Protein AF-A0A968F4J3-F1 (afdb_monomer)

Radius of gyration: 18.91 Å; Cα contacts (8 Å, |Δi|>4): 134; chains: 1; bounding box: 43×36×49 Å

Secondary structure (DSSP, 8-state):
-HHHHHTT-SS--------TTPPPS------GGG---EEEPTT-TT-EEEHHHHTT---SEEEE-STTS-SHHHHHHHHHHHTT--PPTT-EEEE--SSHHHHHHHHHTTHHHHHHHTTEEE---

Nearest PDB structures (foldseek):
  4kp2-assembly1_B-2  TM=9.405E-01  e=2.036E-09  Methanocaldococcus jannaschii DSM 2661
  4nqy-assembly1_A  TM=9.217E-01  e=8.373E-09  Methanocaldococcus jannaschii DSM 2661
  4kp1-assembly1_A  TM=9.136E-01  e=3.940E-08  Methanocaldococcus jannaschii DSM 2661
  1l5j-assembly2_B  TM=8.327E-01  e=3.269E-04  Escherichia coli
  2z86-assembly1_A  TM=3.105E-01  e=5.387E-01  Escherichia coli

Foldseek 3Di:
DVVVCVVPPPDDDDDDDDDPPDDDPDDDDDDPVPDADWDQDPDDNPNIDHCVVVPPDDDQEDEADDCVGQALVRLQVVLVVLAPAADDPNYAYEYEHNAPVRVVVCVVVCSQVSCVVNVYDYDYD

Sequence (125 aa):
MLDFVSSRARQKFEPVYPDDDAKYEQELEFNLDKLSPQVACPHTVDNVHPIEEIKGEKINMAFLGTCCNARLEDLKIAADIVRGKKVAPGVRFQITPASQLVYLQAVKEGIVETLIDAGGYVTNS

pLDDT: mean 94.99, std 4.2, range [67.56, 98.5]

Mean predicted aligned error: 4.27 Å

Solvent-accessible surface area (backbone atoms only — not comparable to full-atom values): 7829 Å² total; per-residue (Å²): 108,66,69,65,45,70,77,66,54,94,60,92,80,80,92,84,75,83,61,97,79,66,82,71,99,73,87,85,89,80,69,68,93,76,59,69,64,72,41,65,38,91,95,44,81,82,47,63,42,51,45,83,83,56,68,80,70,85,68,60,60,49,79,48,48,49,99,90,42,24,45,57,67,50,46,44,54,53,21,64,74,36,52,98,42,67,62,57,91,84,42,45,38,42,34,25,36,57,33,68,70,36,41,55,50,30,51,77,70,47,33,49,55,37,35,41,68,16,62,32,48,80,50,87,94

Structure (mmCIF, N/CA/C/O backbone):
data_AF-A0A968F4J3-F1
#
_entry.id   AF-A0A968F4J3-F1
#
loop_
_atom_site.group_PDB
_atom_site.id
_atom_site.type_symbol
_atom_site.label_atom_id
_atom_site.label_alt_id
_atom_site.label_comp_id
_atom_site.label_asym_id
_atom_site.label_entity_id
_atom_site.label_seq_id
_atom_site.pdbx_PDB_ins_code
_atom_site.Cartn_x
_atom_site.Cartn_y
_atom_site.Cartn_z
_atom_site.occupancy
_atom_site.B_iso_or_equiv
_atom_site.auth_seq_id
_atom_site.auth_comp_id
_atom_site.auth_asym_id
_atom_site.auth_atom_id
_atom_site.pdbx_PDB_model_num
ATOM 1 N N . MET A 1 1 ? 9.997 8.547 -12.503 1.00 76.62 1 MET A N 1
ATOM 2 C CA . MET A 1 1 ? 11.140 7.670 -12.140 1.00 76.62 1 MET A CA 1
ATOM 3 C C . MET A 1 1 ? 12.455 8.438 -12.117 1.00 76.62 1 MET A C 1
ATOM 5 O O . MET A 1 1 ? 13.123 8.411 -11.092 1.00 76.62 1 MET A O 1
ATOM 9 N N . LEU A 1 2 ? 12.802 9.165 -13.187 1.00 90.56 2 LEU A N 1
ATOM 10 C CA . LEU A 1 2 ? 14.023 9.978 -13.220 1.00 90.56 2 LEU A CA 1
ATOM 11 C C . LEU A 1 2 ? 14.067 11.017 -12.092 1.00 90.56 2 LEU A C 1
ATOM 13 O O . LEU A 1 2 ? 15.063 11.067 -11.389 1.00 90.56 2 LEU A O 1
ATOM 17 N N . ASP A 1 3 ? 12.970 11.722 -11.801 1.00 90.69 3 ASP A N 1
ATOM 18 C CA . ASP A 1 3 ? 12.918 12.675 -10.672 1.00 90.69 3 ASP A CA 1
ATOM 19 C C . ASP A 1 3 ? 13.221 12.022 -9.312 1.00 90.69 3 ASP A C 1
ATOM 21 O O . ASP A 1 3 ? 13.887 12.594 -8.442 1.00 90.69 3 ASP A O 1
ATOM 25 N N . PHE A 1 4 ? 12.763 10.779 -9.127 1.00 89.56 4 PHE A N 1
ATOM 26 C CA . PHE A 1 4 ? 13.015 10.016 -7.908 1.00 89.56 4 PHE A CA 1
ATOM 27 C C . PHE A 1 4 ? 14.503 9.685 -7.753 1.00 89.56 4 PHE A C 1
ATOM 29 O O . PHE A 1 4 ? 15.039 9.808 -6.650 1.00 89.56 4 PHE A O 1
ATOM 36 N N . VAL A 1 5 ? 15.158 9.278 -8.846 1.00 92.31 5 VAL A N 1
ATOM 37 C CA . VAL A 1 5 ? 16.591 8.959 -8.866 1.00 92.31 5 VAL A CA 1
ATOM 38 C C . VAL A 1 5 ? 17.416 10.239 -8.745 1.00 92.31 5 VAL A C 1
ATOM 40 O O . VAL A 1 5 ? 18.277 10.314 -7.876 1.00 92.31 5 VAL A O 1
ATOM 43 N N . SER A 1 6 ? 17.110 11.279 -9.521 1.00 90.88 6 SER A N 1
ATOM 44 C CA . SER A 1 6 ? 17.813 12.570 -9.515 1.00 90.88 6 SER A CA 1
ATOM 45 C C . SER A 1 6 ? 17.829 13.246 -8.146 1.00 90.88 6 SER A C 1
ATOM 47 O O . SER A 1 6 ? 18.827 13.857 -7.780 1.00 90.88 6 SER A O 1
ATOM 49 N N . SER A 1 7 ? 16.768 13.097 -7.349 1.00 91.44 7 SER A N 1
ATOM 50 C CA . SER A 1 7 ? 16.713 13.643 -5.983 1.00 91.44 7 SER A CA 1
ATOM 51 C C . SER A 1 7 ? 17.532 12.858 -4.947 1.00 91.44 7 SER A C 1
ATOM 53 O O . SER A 1 7 ? 17.660 13.309 -3.809 1.00 91.44 7 SER A O 1
ATOM 55 N N . ARG A 1 8 ? 18.072 11.682 -5.296 1.00 90.12 8 ARG A N 1
ATOM 56 C CA . ARG A 1 8 ? 18.747 10.761 -4.356 1.00 90.12 8 ARG A CA 1
ATOM 57 C C . ARG A 1 8 ? 20.110 10.261 -4.830 1.00 90.12 8 ARG A C 1
ATOM 59 O O . ARG A 1 8 ? 20.875 9.732 -4.022 1.00 90.12 8 ARG A O 1
ATOM 66 N N . ALA A 1 9 ? 20.407 10.380 -6.120 1.00 92.44 9 ALA A N 1
ATOM 67 C CA . ALA A 1 9 ? 21.641 9.898 -6.709 1.00 92.44 9 ALA A CA 1
ATOM 68 C C . ALA A 1 9 ? 22.841 10.624 -6.093 1.00 92.44 9 ALA A C 1
ATOM 70 O O . ALA A 1 9 ? 22.885 11.848 -6.003 1.00 92.44 9 ALA A O 1
ATOM 71 N N . ARG A 1 10 ? 23.843 9.849 -5.671 1.00 93.00 10 ARG A N 1
ATOM 72 C CA . ARG A 1 10 ? 25.096 10.389 -5.117 1.00 93.00 10 ARG A CA 1
ATOM 73 C C . ARG A 1 10 ? 26.071 10.846 -6.202 1.00 93.00 10 ARG A C 1
ATOM 75 O O . ARG A 1 10 ? 27.079 11.473 -5.895 1.00 93.00 10 ARG A O 1
ATOM 82 N N . GLN A 1 11 ? 25.799 10.482 -7.450 1.00 93.81 11 GLN A N 1
ATOM 83 C CA . GLN A 1 11 ? 26.623 10.758 -8.617 1.00 93.81 11 GLN A CA 1
ATOM 84 C C . GLN A 1 11 ? 25.717 11.100 -9.796 1.00 93.81 11 GLN A C 1
ATOM 86 O O . GLN A 1 11 ? 24.539 10.735 -9.811 1.00 93.81 11 GLN A O 1
ATOM 91 N N . LYS A 1 12 ? 26.278 11.797 -10.786 1.00 92.50 12 LYS A N 1
ATOM 92 C CA . LYS A 1 12 ? 25.599 11.984 -12.067 1.00 92.50 12 LYS A CA 1
ATOM 93 C C . LYS A 1 12 ? 25.400 10.621 -12.722 1.00 92.50 12 LYS A C 1
ATOM 95 O O . LYS A 1 12 ? 26.273 9.762 -12.635 1.00 92.50 12 LYS A O 1
ATOM 100 N N . PHE A 1 13 ? 24.258 10.450 -13.365 1.00 93.94 13 PHE A N 1
ATOM 101 C CA . PHE A 1 13 ? 23.923 9.252 -14.112 1.00 93.94 13 PHE A CA 1
ATOM 102 C C . PHE A 1 13 ? 23.339 9.669 -15.456 1.00 93.94 13 PHE A C 1
ATOM 104 O O . PHE A 1 13 ? 22.742 10.741 -15.574 1.00 93.94 13 PHE A O 1
ATOM 111 N N . GLU A 1 14 ? 23.503 8.807 -16.447 1.00 94.00 14 GLU A N 1
ATOM 112 C CA . GLU A 1 14 ? 22.855 8.936 -17.745 1.00 94.00 14 GLU A CA 1
ATOM 113 C C . GLU A 1 14 ? 21.845 7.790 -17.864 1.00 94.00 14 GLU A C 1
ATOM 115 O O . GLU A 1 14 ? 22.201 6.639 -17.589 1.00 94.00 14 GLU A O 1
ATOM 120 N N . PRO A 1 15 ? 20.565 8.073 -18.163 1.00 93.31 15 PRO A N 1
ATOM 121 C CA . PRO A 1 15 ? 19.574 7.023 -18.333 1.00 93.31 15 PRO A CA 1
ATOM 122 C C . PRO A 1 15 ? 19.894 6.197 -19.581 1.00 93.31 15 PRO A C 1
ATOM 124 O O . PRO A 1 15 ? 20.205 6.746 -20.634 1.00 93.31 15 PRO A O 1
ATOM 127 N N . VAL A 1 16 ? 19.784 4.878 -19.450 1.00 94.00 16 VAL A N 1
ATOM 128 C CA . VAL A 1 16 ? 19.950 3.925 -20.551 1.00 94.00 16 VAL A CA 1
ATOM 129 C C . VAL A 1 16 ? 18.568 3.437 -20.967 1.00 94.00 16 VAL A C 1
ATOM 131 O O . VAL A 1 16 ? 17.761 3.073 -20.109 1.00 94.00 16 VAL A O 1
ATOM 134 N N . TYR A 1 17 ? 18.307 3.438 -22.270 1.00 94.88 17 TYR A N 1
ATOM 135 C CA . TYR A 1 17 ? 17.052 2.991 -22.871 1.00 94.88 17 TYR A CA 1
ATOM 136 C C . TYR A 1 17 ? 17.310 1.784 -23.781 1.00 94.88 17 TYR A C 1
ATOM 138 O O . TYR A 1 17 ? 18.446 1.613 -24.226 1.00 94.88 17 TYR A O 1
ATOM 146 N N . PRO A 1 18 ? 16.295 0.939 -24.040 1.00 95.94 18 PRO A N 1
ATOM 147 C CA . PRO A 1 18 ? 16.376 -0.057 -25.104 1.00 95.94 18 PRO A CA 1
ATOM 148 C C . PRO A 1 18 ? 16.663 0.606 -26.458 1.00 95.94 18 PRO A C 1
ATOM 150 O O . PRO A 1 18 ? 16.227 1.736 -26.683 1.00 95.94 18 PRO A O 1
ATOM 153 N N . ASP A 1 19 ? 17.357 -0.106 -27.345 1.00 97.38 19 ASP A N 1
ATOM 154 C CA . ASP A 1 19 ? 17.532 0.317 -28.736 1.00 97.38 19 ASP A CA 1
ATOM 155 C C . ASP A 1 19 ? 16.179 0.327 -29.472 1.00 97.38 19 ASP A C 1
ATOM 157 O O . ASP A 1 19 ? 15.314 -0.512 -29.201 1.00 97.38 19 ASP A O 1
ATOM 161 N N . ASP A 1 20 ? 16.004 1.239 -30.433 1.00 95.81 20 ASP A N 1
ATOM 162 C CA . ASP A 1 20 ? 14.757 1.372 -31.209 1.00 95.81 20 ASP A CA 1
ATOM 163 C C . ASP A 1 20 ? 14.413 0.102 -32.021 1.00 95.81 20 ASP A C 1
ATOM 165 O O . ASP A 1 20 ? 13.254 -0.112 -32.378 1.00 95.81 20 ASP A O 1
ATOM 169 N N . ASP A 1 21 ? 15.406 -0.745 -32.320 1.00 95.31 21 ASP A N 1
ATOM 170 C CA . ASP A 1 21 ? 15.276 -2.008 -33.058 1.00 95.31 21 ASP A CA 1
ATOM 171 C C . ASP A 1 21 ? 15.493 -3.259 -32.185 1.00 95.31 21 ASP A C 1
ATOM 173 O O . ASP A 1 21 ? 15.715 -4.362 -32.707 1.00 95.31 21 ASP A O 1
ATOM 177 N N . ALA A 1 22 ? 15.408 -3.109 -30.856 1.00 97.06 22 ALA A N 1
ATOM 178 C CA . ALA A 1 22 ? 15.517 -4.215 -29.915 1.00 97.06 22 ALA A CA 1
ATOM 179 C C . ALA A 1 22 ? 14.506 -5.330 -30.239 1.00 97.06 22 ALA A C 1
ATOM 181 O O . ALA A 1 22 ? 13.319 -5.092 -30.456 1.00 97.06 22 ALA A O 1
ATOM 182 N N . LYS A 1 23 ? 14.984 -6.579 -30.249 1.00 97.06 23 LYS A N 1
ATOM 183 C CA . LYS A 1 23 ? 14.158 -7.765 -30.508 1.00 97.06 23 LYS A CA 1
ATOM 184 C C . LYS A 1 23 ? 13.874 -8.502 -29.209 1.00 97.06 23 LYS A C 1
ATOM 186 O O . LYS A 1 23 ? 14.805 -8.927 -28.526 1.00 97.06 23 LYS A O 1
ATOM 191 N N . TYR A 1 24 ? 12.597 -8.696 -28.908 1.00 96.69 24 TYR A N 1
ATOM 192 C CA . TYR A 1 24 ? 12.134 -9.445 -27.744 1.00 96.69 24 TYR A CA 1
ATOM 193 C C . TYR A 1 24 ? 11.805 -10.894 -28.130 1.00 96.69 24 TYR A C 1
ATOM 195 O O . TYR A 1 24 ? 11.333 -11.158 -29.233 1.00 96.69 24 TYR A O 1
ATOM 203 N N . GLU A 1 25 ? 12.045 -11.847 -27.224 1.00 98.00 25 GLU A N 1
ATOM 204 C CA . GLU A 1 25 ? 11.615 -13.246 -27.403 1.00 98.00 25 GLU A CA 1
ATOM 205 C C . GLU A 1 25 ? 10.083 -13.357 -27.444 1.00 98.00 25 GLU A C 1
ATOM 207 O O . GLU A 1 25 ? 9.526 -14.171 -28.179 1.00 98.00 25 GLU A O 1
ATOM 212 N N . GLN A 1 26 ? 9.407 -12.506 -26.671 1.00 97.44 26 GLN A N 1
ATOM 213 C CA . GLN A 1 26 ? 7.960 -12.452 -26.571 1.00 97.44 26 GLN A CA 1
ATOM 214 C C . GLN A 1 26 ? 7.512 -11.033 -26.208 1.00 97.44 26 GLN A C 1
ATOM 216 O O . GLN A 1 26 ? 8.109 -10.388 -25.346 1.00 97.44 26 GLN A O 1
ATOM 221 N N . GLU A 1 27 ? 6.426 -10.581 -26.829 1.00 95.75 27 GLU A N 1
ATOM 222 C CA . GLU A 1 27 ? 5.761 -9.316 -26.518 1.00 95.75 27 GLU A CA 1
ATOM 223 C C . GLU A 1 27 ? 4.377 -9.605 -25.931 1.00 95.75 27 GLU A C 1
ATOM 225 O O . GLU A 1 27 ? 3.622 -10.430 -26.451 1.00 95.75 27 GLU A O 1
ATOM 230 N N . LEU A 1 28 ? 4.061 -8.958 -24.810 1.00 96.50 28 LEU A N 1
ATOM 231 C CA . LEU A 1 28 ? 2.803 -9.117 -24.087 1.00 96.50 28 LEU A CA 1
ATOM 232 C C . LEU A 1 28 ? 2.148 -7.748 -23.914 1.00 96.50 28 LEU A C 1
ATOM 234 O O . LEU A 1 28 ? 2.756 -6.835 -23.356 1.00 96.50 28 LEU A O 1
ATOM 238 N N . GLU A 1 29 ? 0.901 -7.621 -24.360 1.00 96.19 29 GLU A N 1
ATOM 239 C CA . GLU A 1 29 ? 0.120 -6.391 -24.241 1.00 96.19 29 GLU A CA 1
ATOM 240 C C . GLU A 1 29 ? -0.956 -6.539 -23.158 1.00 96.19 29 GLU A C 1
ATOM 242 O O . GLU A 1 29 ? -1.719 -7.507 -23.143 1.00 96.19 29 GLU A O 1
ATOM 247 N N . PHE A 1 30 ? -1.034 -5.559 -22.255 1.00 94.31 30 PHE A N 1
ATOM 248 C CA . PHE A 1 30 ? -1.987 -5.550 -21.146 1.00 94.31 30 PHE A CA 1
ATOM 249 C C . PHE A 1 30 ? -2.823 -4.271 -21.166 1.00 94.31 30 PHE A C 1
ATOM 251 O O . PHE A 1 30 ? -2.290 -3.164 -21.124 1.00 94.31 30 PHE A O 1
ATOM 258 N N . ASN A 1 31 ? -4.149 -4.418 -21.166 1.00 94.62 31 ASN A N 1
ATOM 259 C CA . ASN A 1 31 ? -5.069 -3.293 -21.024 1.00 94.62 31 ASN A CA 1
ATOM 260 C C . ASN A 1 31 ? -5.360 -3.034 -19.537 1.00 94.62 31 ASN A C 1
ATOM 262 O O . ASN A 1 31 ? -6.093 -3.796 -18.903 1.00 94.62 31 ASN A O 1
ATOM 266 N N . LEU A 1 32 ? -4.809 -1.942 -19.001 1.00 94.56 32 LEU A N 1
ATOM 267 C CA . LEU A 1 32 ? -4.948 -1.579 -17.588 1.00 94.56 32 LEU A CA 1
ATOM 268 C C . LEU A 1 32 ? -6.360 -1.102 -17.212 1.00 94.56 32 LEU A C 1
ATOM 270 O O . LEU A 1 32 ? -6.761 -1.288 -16.067 1.00 94.56 32 LEU A O 1
ATOM 274 N N . ASP A 1 33 ? -7.146 -0.577 -18.157 1.00 95.81 33 ASP A N 1
ATOM 275 C CA . ASP A 1 33 ? -8.527 -0.130 -17.897 1.00 95.81 33 ASP A CA 1
ATOM 276 C C . ASP A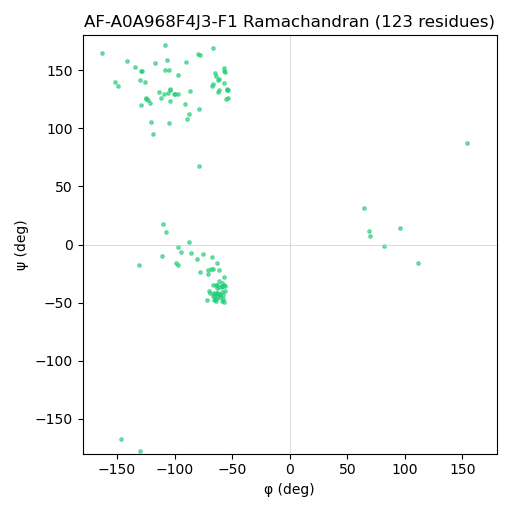 1 33 ? -9.470 -1.300 -17.586 1.00 95.81 33 ASP A C 1
ATOM 278 O O . ASP A 1 33 ? -10.538 -1.121 -17.001 1.00 95.81 33 ASP A O 1
ATOM 282 N N . LYS A 1 34 ? -9.085 -2.513 -17.997 1.00 93.00 34 LYS A N 1
ATOM 283 C CA . LYS A 1 34 ? -9.848 -3.745 -17.766 1.00 93.00 34 LYS A CA 1
ATOM 284 C C . LYS A 1 34 ? -9.367 -4.529 -16.544 1.00 93.00 34 LYS A C 1
ATOM 286 O O . LYS A 1 34 ? -9.943 -5.572 -16.245 1.00 93.00 34 LYS A O 1
ATOM 291 N N . LEU A 1 35 ? -8.318 -4.070 -15.859 1.00 93.69 35 LEU A N 1
ATOM 292 C CA . LEU A 1 35 ? -7.709 -4.796 -14.749 1.00 93.69 35 LEU A CA 1
ATOM 293 C C . LEU A 1 35 ? -8.414 -4.459 -13.426 1.00 93.69 35 LEU A C 1
ATOM 295 O O . LEU A 1 35 ? -8.308 -3.341 -12.923 1.00 93.69 35 LEU A O 1
ATOM 299 N N . SER A 1 36 ? -9.115 -5.433 -12.839 1.00 94.38 36 SER A N 1
ATOM 300 C CA . SER A 1 36 ? -9.634 -5.317 -11.468 1.00 94.38 36 SER A CA 1
ATOM 301 C C . SER A 1 36 ? -8.532 -5.607 -10.435 1.00 94.38 36 SER A C 1
ATOM 303 O O . SER A 1 36 ? -7.493 -6.175 -10.791 1.00 94.38 36 SER A O 1
ATOM 305 N N . PRO A 1 37 ? -8.709 -5.238 -9.150 1.00 95.00 37 PRO A N 1
ATOM 306 C CA . PRO A 1 37 ? -7.776 -5.629 -8.098 1.00 95.00 37 PRO A CA 1
ATOM 307 C C . PRO A 1 37 ? -7.573 -7.147 -8.065 1.00 95.00 37 PRO A C 1
ATOM 309 O O . PRO A 1 37 ? -8.536 -7.910 -8.100 1.00 95.00 37 PRO A O 1
ATOM 312 N N . GLN A 1 38 ? -6.316 -7.571 -7.978 1.00 96.12 38 GLN A N 1
ATOM 313 C CA . GLN A 1 38 ? -5.918 -8.977 -8.045 1.00 96.12 38 GLN A CA 1
ATOM 314 C C . GLN A 1 38 ? -5.452 -9.495 -6.679 1.00 96.12 38 GLN A C 1
ATOM 316 O O . GLN A 1 38 ? -4.885 -8.744 -5.881 1.00 96.12 38 GLN A O 1
ATOM 321 N N . VAL A 1 39 ? -5.647 -10.790 -6.430 1.00 95.94 39 VAL A N 1
ATOM 322 C CA . VAL A 1 39 ? -5.179 -11.501 -5.234 1.00 95.94 39 VAL A CA 1
ATOM 323 C C . VAL A 1 39 ? -4.423 -12.760 -5.654 1.00 95.94 39 VAL A C 1
ATOM 325 O O . VAL A 1 39 ? -4.991 -13.649 -6.284 1.00 95.94 39 VAL A O 1
ATOM 328 N N . ALA A 1 40 ? -3.146 -12.854 -5.275 1.00 96.19 40 ALA A N 1
ATOM 329 C CA . ALA A 1 40 ? -2.376 -14.090 -5.386 1.00 96.19 40 ALA A CA 1
ATOM 330 C C . ALA A 1 40 ? -2.745 -15.030 -4.229 1.00 96.19 40 ALA A C 1
ATOM 332 O O . ALA A 1 40 ? -2.549 -14.703 -3.054 1.00 96.19 40 ALA A O 1
ATOM 333 N N . CYS A 1 41 ? -3.313 -16.180 -4.565 1.00 95.62 41 CYS A N 1
ATOM 334 C CA . CYS A 1 41 ? -3.836 -17.154 -3.623 1.00 95.62 41 CYS A CA 1
ATOM 335 C C . CYS A 1 41 ? -2.790 -18.182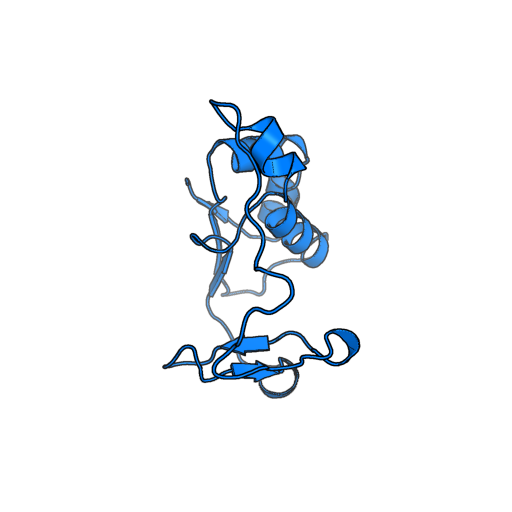 -3.209 1.00 95.62 41 CYS A C 1
ATOM 337 O O . CYS A 1 41 ? -1.853 -18.466 -3.953 1.00 95.62 41 CYS A O 1
ATOM 339 N N . PRO A 1 42 ? -2.959 -18.820 -2.041 1.00 94.69 42 PRO A N 1
ATOM 340 C CA . PRO A 1 42 ? -2.126 -19.952 -1.680 1.00 94.69 42 PRO A CA 1
ATOM 341 C C . PRO A 1 42 ? -2.184 -21.074 -2.739 1.00 94.69 42 PRO A C 1
ATOM 343 O O . PRO A 1 42 ? -3.204 -21.275 -3.391 1.00 94.69 42 PRO A O 1
ATOM 346 N N . HIS A 1 43 ? -1.126 -21.853 -2.948 1.00 94.06 43 HIS A N 1
ATOM 347 C CA . HIS A 1 43 ? 0.193 -21.781 -2.302 1.00 94.06 43 HIS A CA 1
ATOM 348 C C . HIS A 1 43 ? 1.296 -21.245 -3.231 1.00 94.06 43 HIS A C 1
ATOM 350 O O . HIS A 1 43 ? 2.470 -21.329 -2.875 1.00 94.06 43 HIS A O 1
ATOM 356 N N . THR A 1 44 ? 0.948 -20.701 -4.400 1.00 94.94 44 THR A N 1
ATOM 357 C CA . THR A 1 44 ? 1.910 -20.220 -5.402 1.00 94.94 44 THR A CA 1
ATOM 358 C C . THR A 1 44 ? 1.587 -18.798 -5.855 1.00 94.94 44 THR A C 1
ATOM 360 O O . THR A 1 44 ? 0.439 -18.370 -5.855 1.00 94.94 44 THR A O 1
ATOM 363 N N . VAL A 1 45 ? 2.616 -18.032 -6.221 1.00 93.06 45 VAL A N 1
ATOM 364 C CA . VAL A 1 45 ? 2.471 -16.600 -6.551 1.00 93.06 45 VAL A CA 1
ATOM 365 C C . VAL A 1 45 ? 1.750 -16.345 -7.877 1.00 93.06 45 VAL A C 1
ATOM 367 O O . VAL A 1 45 ? 1.222 -15.258 -8.080 1.00 93.06 45 VAL A O 1
ATOM 370 N N . ASP A 1 46 ? 1.735 -17.336 -8.765 1.00 95.50 46 ASP A N 1
ATOM 371 C CA . ASP A 1 46 ? 1.076 -17.320 -10.071 1.00 95.50 46 ASP A CA 1
ATOM 372 C C . ASP A 1 46 ? -0.408 -17.721 -10.008 1.00 95.50 46 ASP A C 1
ATOM 374 O O . ASP A 1 46 ? -1.124 -17.561 -10.995 1.00 95.50 46 ASP A O 1
ATOM 378 N N . ASN A 1 47 ? -0.897 -18.171 -8.846 1.00 96.19 47 ASN A N 1
ATOM 379 C CA . ASN A 1 47 ? -2.308 -18.469 -8.612 1.00 96.19 47 ASN A CA 1
ATOM 380 C C . ASN A 1 47 ? -3.110 -17.176 -8.363 1.00 96.19 47 ASN A C 1
ATOM 382 O O . ASN A 1 47 ? -3.528 -16.891 -7.240 1.00 96.19 47 ASN A O 1
ATOM 386 N N . VAL A 1 48 ? -3.240 -16.336 -9.391 1.00 96.25 48 VAL A N 1
ATOM 387 C CA . VAL A 1 48 ? -3.804 -14.982 -9.288 1.00 96.25 48 VAL A CA 1
ATOM 388 C C . VAL A 1 48 ? -5.258 -14.957 -9.744 1.00 96.25 48 VAL A C 1
ATOM 390 O O . VAL A 1 48 ? -5.575 -15.397 -10.846 1.00 96.25 48 VAL A O 1
ATOM 393 N N . HIS A 1 49 ? -6.123 -14.381 -8.911 1.00 95.69 49 HIS A N 1
ATOM 394 C CA . HIS A 1 49 ? -7.549 -14.234 -9.186 1.00 95.69 49 HIS A CA 1
ATOM 395 C C . HIS A 1 49 ? -8.013 -12.785 -9.004 1.00 95.69 49 HIS A C 1
ATOM 397 O O . HIS A 1 49 ? -7.503 -12.079 -8.123 1.00 95.69 49 HIS A O 1
ATOM 403 N N . PRO A 1 50 ? -9.027 -12.342 -9.765 1.00 95.69 50 PRO A N 1
ATOM 404 C CA . PRO A 1 50 ? -9.696 -11.076 -9.507 1.00 95.69 50 PRO A CA 1
ATOM 405 C C . PRO A 1 50 ? -10.407 -11.107 -8.145 1.00 95.69 50 PRO A C 1
ATOM 407 O O . PRO A 1 50 ? -10.943 -12.134 -7.718 1.00 95.69 50 PRO A O 1
ATOM 410 N N . ILE A 1 51 ? -10.438 -9.967 -7.449 1.00 94.75 51 ILE A N 1
ATOM 411 C CA . ILE A 1 51 ? -11.024 -9.863 -6.103 1.00 94.75 51 ILE A CA 1
ATOM 412 C C . ILE A 1 51 ? -12.495 -10.299 -6.062 1.00 94.75 51 ILE A C 1
ATOM 414 O O . ILE A 1 51 ? -12.972 -10.777 -5.032 1.00 94.75 51 ILE A O 1
ATOM 418 N N . GLU A 1 52 ? -13.216 -10.161 -7.175 1.00 95.50 52 GLU A N 1
ATOM 419 C CA . GLU A 1 52 ? -14.613 -10.560 -7.321 1.00 95.50 52 GLU A CA 1
ATOM 420 C C . GLU A 1 52 ? -14.844 -12.057 -7.055 1.00 95.50 52 GLU A C 1
ATOM 422 O O . GLU A 1 52 ? -15.885 -12.409 -6.502 1.00 95.50 52 GLU A O 1
ATOM 427 N N . GLU A 1 53 ? -13.879 -12.921 -7.385 1.00 95.38 53 GLU A N 1
ATOM 428 C CA . GLU A 1 53 ? -13.974 -14.378 -7.195 1.00 95.38 53 GLU A CA 1
ATOM 429 C C . GLU A 1 53 ? -13.741 -14.811 -5.739 1.00 95.38 53 GLU A C 1
ATOM 431 O O . GLU A 1 53 ? -14.205 -15.869 -5.325 1.00 95.38 53 GLU A O 1
ATOM 436 N N . ILE A 1 54 ? -13.041 -13.989 -4.952 1.00 93.94 54 ILE A N 1
ATOM 437 C CA . ILE A 1 54 ? -12.543 -14.338 -3.602 1.00 93.94 54 ILE A CA 1
ATOM 438 C C . ILE A 1 54 ? -13.267 -13.554 -2.506 1.00 93.94 54 ILE A C 1
ATOM 440 O O . ILE A 1 54 ? -13.135 -13.801 -1.304 1.00 93.94 54 ILE A O 1
ATOM 444 N N . LYS A 1 55 ? -14.064 -12.566 -2.906 1.00 92.44 55 LYS A N 1
ATOM 445 C CA . LYS A 1 55 ? -14.790 -11.706 -1.986 1.00 92.44 55 LYS A CA 1
ATOM 446 C C . LYS A 1 55 ? -15.658 -12.529 -1.030 1.00 92.44 55 LYS A C 1
ATOM 448 O O . LYS A 1 55 ? -16.555 -13.255 -1.440 1.00 92.44 55 LYS A O 1
ATOM 453 N N . GLY A 1 56 ? -15.455 -12.307 0.267 1.00 91.31 56 GLY A N 1
ATOM 454 C CA . GLY A 1 56 ? -16.191 -12.988 1.336 1.00 91.31 56 GLY A CA 1
ATOM 455 C C . GLY A 1 56 ? -15.323 -13.944 2.147 1.00 91.31 56 GLY A C 1
ATOM 456 O O . GLY A 1 56 ? -15.697 -14.272 3.276 1.00 91.31 56 GLY A O 1
ATOM 457 N N . GLU A 1 57 ? -14.146 -14.305 1.632 1.00 93.00 57 GLU A N 1
ATOM 458 C CA . GLU A 1 57 ? -13.165 -15.066 2.393 1.00 93.00 57 GLU A CA 1
ATOM 459 C C . GLU A 1 57 ? -12.705 -14.303 3.637 1.00 93.00 57 GLU A C 1
ATOM 461 O O . GLU A 1 57 ? -12.410 -13.102 3.613 1.00 93.00 57 GLU A O 1
ATOM 466 N N . LYS A 1 58 ? -12.678 -15.013 4.766 1.00 94.69 58 LYS A N 1
ATOM 467 C CA . LYS A 1 58 ? -12.313 -14.427 6.054 1.00 94.69 58 LYS A CA 1
ATOM 468 C C . LYS A 1 58 ? -10.806 -14.465 6.233 1.00 94.69 58 LYS A C 1
ATOM 470 O O . LYS A 1 58 ? -10.181 -15.512 6.111 1.00 94.69 58 LYS A O 1
ATOM 475 N N . ILE A 1 59 ? -10.248 -13.334 6.645 1.00 96.38 59 ILE A N 1
ATOM 476 C CA . ILE A 1 59 ? -8.855 -13.236 7.081 1.00 96.38 59 ILE A CA 1
ATOM 477 C C . ILE A 1 59 ? -8.784 -13.115 8.600 1.00 96.38 59 ILE A C 1
ATOM 479 O O . ILE A 1 59 ? -9.666 -12.542 9.234 1.00 96.38 59 ILE A O 1
ATOM 483 N N . ASN A 1 60 ? -7.701 -13.612 9.190 1.00 97.88 60 ASN A N 1
ATOM 484 C CA . ASN A 1 60 ? -7.373 -13.358 10.598 1.00 97.88 60 ASN A CA 1
ATOM 485 C C . ASN A 1 60 ? -6.342 -12.232 10.756 1.00 97.88 60 ASN A C 1
ATOM 487 O O . ASN A 1 60 ? -6.138 -11.707 11.853 1.00 97.88 60 ASN A O 1
ATOM 491 N N . MET A 1 61 ? -5.659 -11.873 9.669 1.00 97.31 61 MET A N 1
ATOM 492 C CA . MET A 1 61 ? -4.628 -10.849 9.656 1.00 97.31 61 MET A CA 1
ATOM 493 C C . MET A 1 61 ? -4.581 -10.160 8.295 1.00 97.31 61 MET A C 1
ATOM 495 O O . MET A 1 61 ? -4.606 -10.825 7.264 1.00 97.31 61 MET A O 1
ATOM 499 N N . ALA A 1 62 ? -4.475 -8.836 8.320 1.00 97.00 62 ALA A N 1
ATOM 500 C CA . ALA A 1 62 ? -4.060 -8.010 7.200 1.00 97.00 62 ALA A CA 1
ATOM 501 C C . ALA A 1 62 ? -2.667 -7.456 7.516 1.00 97.00 62 ALA A C 1
ATOM 503 O O . ALA A 1 62 ? -2.445 -6.910 8.599 1.00 97.00 62 ALA A O 1
ATOM 504 N N . PHE A 1 63 ? -1.735 -7.602 6.582 1.00 96.94 63 PHE A N 1
ATOM 505 C CA . PHE A 1 63 ? -0.368 -7.120 6.732 1.00 96.94 63 PHE A CA 1
ATOM 506 C C . PHE A 1 63 ? -0.034 -6.135 5.614 1.00 96.94 63 PHE A C 1
ATOM 508 O O . PHE A 1 63 ? -0.119 -6.479 4.437 1.00 96.94 63 PHE A O 1
ATOM 515 N N . LEU A 1 64 ? 0.338 -4.914 5.991 1.00 96.56 64 LEU A N 1
ATOM 516 C CA . LEU A 1 64 ? 0.745 -3.843 5.087 1.00 96.56 64 LEU A CA 1
ATOM 517 C C . LEU A 1 64 ? 2.185 -3.445 5.402 1.00 96.56 64 LEU A C 1
ATOM 519 O O . LEU A 1 64 ? 2.425 -2.639 6.297 1.00 96.56 64 LEU A O 1
ATOM 523 N N . GLY A 1 65 ? 3.149 -4.011 4.684 1.00 89.50 65 GLY A N 1
ATOM 524 C CA . GLY A 1 65 ? 4.552 -3.707 4.947 1.00 89.50 65 GLY A CA 1
ATOM 525 C C . GLY A 1 65 ? 5.519 -4.799 4.553 1.00 89.50 65 GLY A C 1
ATOM 526 O O . GLY A 1 65 ? 5.895 -5.627 5.367 1.00 89.50 65 GLY A O 1
ATOM 527 N N . THR A 1 66 ? 5.967 -4.785 3.307 1.00 84.94 66 THR A N 1
ATOM 528 C CA . THR A 1 66 ? 6.976 -5.716 2.784 1.00 84.94 66 THR A CA 1
ATOM 529 C C . THR A 1 66 ? 8.076 -4.942 2.061 1.00 84.94 66 THR A C 1
ATOM 531 O O . THR A 1 66 ? 8.026 -3.720 1.965 1.00 84.94 66 THR A O 1
ATOM 534 N N . CYS A 1 67 ? 9.051 -5.640 1.477 1.00 83.56 67 CYS A N 1
ATOM 535 C CA . CYS A 1 67 ? 10.003 -5.015 0.556 1.00 83.56 67 CYS A CA 1
ATOM 536 C C . CYS A 1 67 ? 9.347 -4.446 -0.723 1.00 83.56 67 CYS A C 1
ATOM 538 O O . CYS A 1 67 ? 9.971 -3.636 -1.408 1.00 83.56 67 CYS A O 1
ATOM 540 N N . CYS A 1 68 ? 8.106 -4.837 -1.040 1.00 85.94 68 CYS A N 1
ATOM 541 C CA . CYS A 1 68 ? 7.410 -4.447 -2.268 1.00 85.94 68 CYS A CA 1
ATOM 542 C C . CYS A 1 68 ? 6.451 -3.256 -2.098 1.00 85.94 68 CYS A C 1
ATOM 544 O O . CYS A 1 68 ? 6.051 -2.665 -3.095 1.00 85.94 68 CYS A O 1
ATOM 546 N N . ASN A 1 69 ? 6.056 -2.914 -0.869 1.00 90.44 69 ASN A N 1
ATOM 547 C CA . ASN A 1 69 ? 5.014 -1.920 -0.580 1.00 90.44 69 ASN A CA 1
ATOM 548 C C . ASN A 1 69 ? 5.315 -1.142 0.716 1.00 90.44 69 ASN A C 1
ATOM 550 O O . ASN A 1 69 ? 6.435 -1.176 1.220 1.00 90.44 69 ASN A O 1
ATOM 554 N N . ALA A 1 70 ? 4.329 -0.400 1.224 1.00 92.19 70 ALA A N 1
ATOM 555 C CA . ALA A 1 70 ? 4.434 0.492 2.383 1.00 92.19 70 ALA A CA 1
ATOM 556 C C . ALA A 1 70 ? 5.378 1.691 2.197 1.00 92.19 70 ALA A C 1
ATOM 558 O O . ALA A 1 70 ? 5.966 2.207 3.154 1.00 92.19 70 ALA A O 1
ATOM 559 N N . ARG A 1 71 ? 5.478 2.189 0.962 1.00 95.50 71 ARG A N 1
ATOM 560 C CA . ARG A 1 71 ? 5.905 3.564 0.685 1.00 95.50 71 ARG A CA 1
ATOM 561 C C . ARG A 1 71 ? 4.852 4.535 1.215 1.00 95.50 71 ARG A C 1
ATOM 563 O O . ARG A 1 71 ? 3.741 4.147 1.571 1.00 95.50 71 ARG A O 1
ATOM 570 N N . LEU A 1 72 ? 5.192 5.820 1.249 1.00 96.19 72 LEU A N 1
ATOM 571 C CA . LEU A 1 72 ? 4.283 6.845 1.762 1.00 96.19 72 LEU A CA 1
ATOM 572 C C . LEU A 1 72 ? 2.928 6.844 1.028 1.00 96.19 72 LEU A C 1
ATOM 574 O O . LEU A 1 72 ? 1.886 6.943 1.669 1.00 96.19 72 LEU A O 1
ATOM 578 N N . GLU A 1 73 ? 2.944 6.659 -0.294 1.00 96.50 73 GLU A N 1
ATOM 579 C CA . GLU A 1 73 ? 1.740 6.545 -1.127 1.00 96.50 73 GLU A CA 1
ATOM 580 C C . GLU A 1 73 ? 0.873 5.326 -0.771 1.00 96.50 73 GLU A C 1
ATOM 582 O O . GLU A 1 73 ? -0.340 5.470 -0.629 1.00 96.50 73 GLU A O 1
ATOM 587 N N . ASP A 1 74 ? 1.482 4.164 -0.517 1.00 97.31 74 ASP A N 1
ATOM 588 C CA . ASP A 1 74 ? 0.763 2.949 -0.111 1.00 97.31 74 ASP A CA 1
ATOM 589 C C . ASP A 1 74 ? 0.063 3.144 1.240 1.00 97.31 74 ASP A C 1
ATOM 591 O O . ASP A 1 74 ? -1.110 2.804 1.409 1.00 97.31 74 ASP A O 1
ATOM 595 N N . LEU A 1 75 ? 0.781 3.722 2.211 1.00 97.69 75 LEU A N 1
ATOM 596 C CA . LEU A 1 75 ? 0.243 3.997 3.543 1.00 97.69 75 LEU A CA 1
ATOM 597 C C . LEU A 1 75 ? -0.915 4.996 3.480 1.00 97.69 75 LEU A C 1
ATOM 599 O O . LEU A 1 75 ? -1.897 4.843 4.204 1.00 97.69 75 LEU A O 1
ATOM 603 N N . LYS A 1 76 ? -0.817 5.993 2.597 1.00 98.19 76 LYS A N 1
ATOM 604 C CA . LYS A 1 76 ? -1.870 6.982 2.374 1.00 98.19 76 LYS A CA 1
ATOM 605 C C . LYS A 1 76 ? -3.128 6.349 1.784 1.00 98.19 76 LYS A C 1
ATOM 607 O O . LYS A 1 76 ? -4.209 6.560 2.324 1.00 98.19 76 LYS A O 1
ATOM 612 N N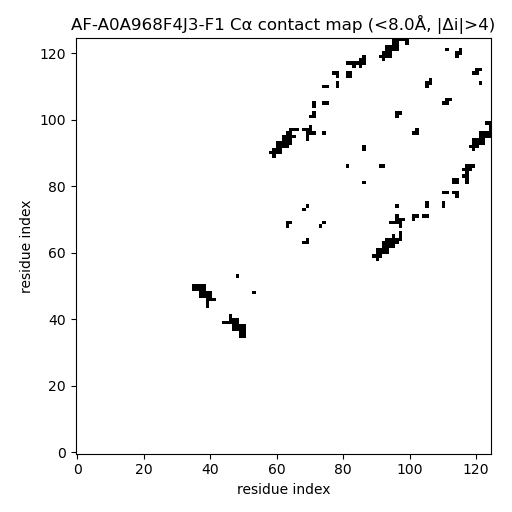 . ILE A 1 77 ? -2.986 5.523 0.744 1.00 98.12 77 ILE A N 1
ATOM 613 C CA . ILE A 1 77 ? -4.110 4.786 0.147 1.00 98.12 77 ILE A CA 1
ATOM 614 C C . ILE A 1 77 ? -4.789 3.913 1.206 1.00 98.12 77 ILE A C 1
ATOM 616 O O . ILE A 1 77 ? -6.011 3.950 1.353 1.00 98.12 77 ILE A O 1
ATOM 620 N N . ALA A 1 78 ? -4.007 3.165 1.987 1.00 97.69 78 ALA A N 1
ATOM 621 C CA . ALA A 1 78 ? -4.546 2.335 3.057 1.00 97.69 78 ALA A CA 1
ATOM 622 C C . ALA A 1 78 ? -5.294 3.166 4.109 1.00 97.69 78 ALA A C 1
ATOM 624 O O . ALA A 1 78 ? -6.406 2.802 4.492 1.00 97.69 78 ALA A O 1
ATOM 625 N N . ALA A 1 79 ? -4.721 4.294 4.539 1.00 98.06 79 ALA A N 1
ATOM 626 C CA . ALA A 1 79 ? -5.352 5.205 5.486 1.00 98.06 79 ALA A CA 1
ATOM 627 C C . ALA A 1 79 ? -6.677 5.759 4.953 1.00 98.06 79 ALA A C 1
ATOM 629 O O . ALA A 1 79 ? -7.663 5.764 5.683 1.00 98.06 79 ALA A O 1
ATOM 630 N N . ASP A 1 80 ? -6.738 6.154 3.682 1.00 98.25 80 ASP A N 1
ATOM 631 C CA . ASP A 1 80 ? -7.964 6.661 3.064 1.00 98.25 80 ASP A CA 1
ATOM 632 C C . ASP A 1 80 ? -9.044 5.576 2.940 1.00 98.25 80 ASP A C 1
ATOM 634 O O . ASP A 1 80 ? -10.224 5.853 3.167 1.00 98.25 80 ASP A O 1
ATOM 638 N N . ILE A 1 81 ? -8.660 4.320 2.686 1.00 97.50 81 ILE A N 1
ATOM 639 C CA . ILE A 1 81 ? -9.591 3.181 2.677 1.00 97.50 81 ILE A CA 1
ATOM 640 C C . ILE A 1 81 ? -10.210 2.951 4.061 1.00 97.50 81 ILE A C 1
ATOM 642 O O . ILE A 1 81 ? -11.409 2.655 4.146 1.00 97.50 81 ILE A O 1
ATOM 646 N N . VAL A 1 82 ? -9.420 3.053 5.135 1.00 97.81 82 VAL A N 1
ATOM 647 C CA .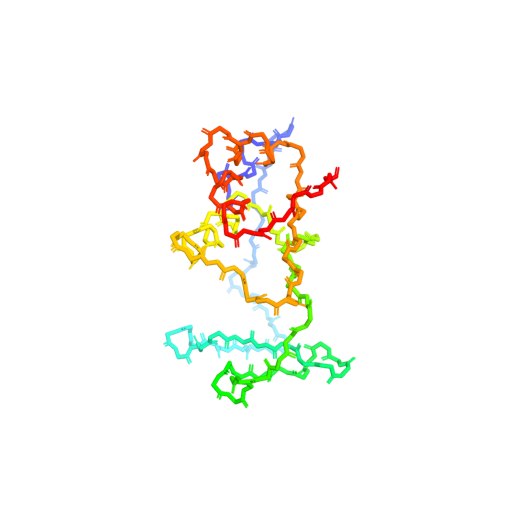 VAL A 1 82 ? -9.868 2.740 6.506 1.00 97.81 82 VAL A CA 1
ATOM 648 C C . VAL A 1 82 ? -10.361 3.953 7.296 1.00 97.81 82 VAL A C 1
ATOM 650 O O . VAL A 1 82 ? -10.896 3.783 8.390 1.00 97.81 82 VAL A O 1
ATOM 653 N N . ARG A 1 83 ? -10.225 5.170 6.760 1.00 98.00 83 ARG A N 1
ATOM 654 C CA . ARG A 1 83 ? -10.609 6.418 7.431 1.00 98.00 83 ARG A CA 1
ATOM 655 C C . ARG A 1 83 ? -12.063 6.374 7.900 1.00 98.00 83 ARG A C 1
ATOM 657 O O . ARG A 1 83 ? -12.976 6.102 7.122 1.00 98.00 83 ARG A O 1
ATOM 664 N N . GLY A 1 84 ? -12.273 6.645 9.189 1.00 97.50 84 GLY A N 1
ATOM 665 C CA . GLY A 1 84 ? -13.599 6.616 9.816 1.00 97.50 84 GLY A CA 1
ATOM 666 C C . GLY A 1 84 ? -14.211 5.216 9.966 1.00 97.50 84 GLY A C 1
ATOM 667 O O . GLY A 1 84 ? -15.367 5.103 10.367 1.00 97.50 84 GLY A O 1
ATOM 668 N N . LYS A 1 85 ? -13.464 4.148 9.661 1.00 97.94 85 LYS A N 1
ATOM 669 C CA . LYS A 1 85 ? -13.882 2.750 9.829 1.00 97.94 85 LYS A CA 1
ATOM 670 C C . LYS A 1 85 ? -13.125 2.110 10.992 1.00 97.94 85 LYS A C 1
ATOM 672 O O . LYS A 1 85 ? -12.199 2.691 11.550 1.00 97.94 85 LYS A O 1
ATOM 677 N N . LYS A 1 86 ? -13.528 0.893 11.357 1.00 97.94 86 LYS A N 1
ATOM 678 C CA . LYS A 1 86 ? -12.821 0.043 12.321 1.00 97.94 86 LYS A CA 1
ATOM 679 C C . LYS A 1 86 ? -12.544 -1.316 11.691 1.00 97.94 86 LYS A C 1
ATOM 681 O O . LYS A 1 86 ? -13.393 -1.858 10.984 1.00 97.94 86 LYS A O 1
ATOM 686 N N . VAL A 1 87 ? -11.358 -1.850 11.954 1.00 97.50 87 VAL A N 1
ATOM 687 C CA . VAL A 1 87 ? -10.953 -3.212 11.612 1.00 97.50 87 VAL A CA 1
ATOM 688 C C . VAL A 1 87 ? -11.940 -4.192 12.247 1.00 97.50 87 VAL A C 1
ATOM 690 O O . VAL A 1 87 ? -12.394 -4.000 13.378 1.00 97.50 87 VAL A O 1
ATOM 693 N N . ALA A 1 88 ? -12.304 -5.228 11.492 1.00 97.38 88 ALA A N 1
ATOM 694 C CA . ALA A 1 88 ? -13.276 -6.215 11.938 1.00 97.38 88 ALA A CA 1
ATOM 695 C C . ALA A 1 88 ? -12.795 -6.947 13.211 1.00 97.38 88 ALA A C 1
ATOM 697 O O . ALA A 1 88 ? -11.605 -7.261 13.323 1.00 97.38 88 ALA A O 1
ATOM 698 N N . PRO A 1 89 ? -13.696 -7.273 14.160 1.00 96.50 89 PRO A N 1
ATOM 699 C CA . PRO A 1 89 ? -13.333 -8.025 15.357 1.00 96.50 89 PRO A CA 1
ATOM 700 C C . PRO A 1 89 ? -12.615 -9.337 15.021 1.00 96.50 89 PRO A C 1
ATOM 702 O O . PRO A 1 89 ? -13.059 -10.098 14.162 1.00 96.50 89 PRO A O 1
ATOM 705 N N . GLY A 1 90 ? -11.506 -9.606 15.712 1.00 96.38 90 GLY A N 1
ATOM 706 C CA . GLY A 1 90 ? -10.690 -10.806 15.495 1.00 96.38 90 GLY A CA 1
ATOM 707 C C . GLY A 1 90 ? -9.701 -10.721 14.327 1.00 96.38 90 GLY A C 1
ATOM 708 O O . GLY A 1 90 ? -8.941 -11.668 14.129 1.00 96.38 90 GLY A O 1
ATOM 709 N N . VAL A 1 91 ? -9.661 -9.607 13.586 1.00 98.12 91 VAL A N 1
ATOM 710 C CA . VAL A 1 91 ? -8.656 -9.358 12.543 1.00 98.12 91 VAL A CA 1
ATOM 711 C C . VAL A 1 91 ? -7.524 -8.503 13.100 1.00 98.12 91 VAL A C 1
ATOM 713 O O . VAL A 1 91 ? -7.754 -7.443 13.678 1.00 98.12 91 VAL A O 1
ATOM 716 N N . ARG A 1 92 ? -6.280 -8.944 12.903 1.00 98.19 92 ARG A N 1
ATOM 717 C CA . ARG A 1 92 ? -5.086 -8.146 13.217 1.00 98.19 92 ARG A CA 1
ATOM 718 C C . ARG A 1 92 ? -4.674 -7.337 11.999 1.00 98.19 92 ARG A C 1
ATOM 720 O O . ARG A 1 92 ? -4.365 -7.931 10.973 1.00 98.19 92 ARG A O 1
ATOM 727 N N . PHE A 1 93 ? -4.633 -6.014 12.108 1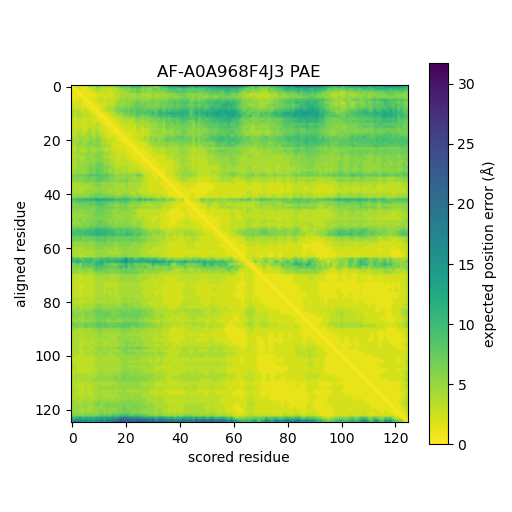.00 98.12 93 PHE A N 1
ATOM 728 C CA . PHE A 1 93 ? -4.098 -5.165 11.047 1.00 98.12 93 PHE A CA 1
ATOM 729 C C . PHE A 1 93 ? -2.715 -4.641 11.439 1.00 98.12 93 PHE A C 1
ATOM 731 O O . PHE A 1 93 ? -2.596 -3.766 12.293 1.00 98.12 93 PHE A O 1
ATOM 738 N N . GLN A 1 94 ? -1.675 -5.215 10.837 1.00 98.00 94 GLN A N 1
ATOM 739 C CA . GLN A 1 94 ? -0.281 -4.866 11.097 1.00 98.00 94 GLN A CA 1
ATOM 740 C C . GLN A 1 94 ? 0.279 -4.011 9.966 1.00 98.00 94 GLN A C 1
ATOM 742 O O . GLN A 1 94 ? 0.140 -4.368 8.796 1.00 98.00 94 GLN A O 1
ATOM 747 N N . ILE A 1 95 ? 0.969 -2.931 10.327 1.00 98.06 95 ILE A N 1
ATOM 748 C CA . ILE A 1 95 ? 1.584 -2.009 9.380 1.00 98.06 95 ILE A CA 1
ATOM 749 C C . ILE A 1 95 ? 3.087 -1.897 9.659 1.00 98.06 95 ILE A C 1
ATOM 751 O O . ILE A 1 95 ? 3.482 -1.515 10.757 1.00 98.06 95 ILE A O 1
ATOM 755 N N . THR A 1 96 ? 3.924 -2.165 8.658 1.00 97.06 96 THR A N 1
ATOM 756 C CA . THR A 1 96 ? 5.379 -1.947 8.711 1.00 97.06 96 THR A CA 1
ATOM 757 C C . THR A 1 96 ? 5.771 -0.971 7.602 1.00 97.06 96 THR A C 1
ATOM 759 O O . THR A 1 96 ? 5.787 -1.362 6.436 1.00 97.06 96 THR A O 1
ATOM 762 N N . PRO A 1 97 ? 6.080 0.299 7.911 1.00 96.31 97 PRO A N 1
ATOM 763 C CA . PRO A 1 97 ? 6.533 1.261 6.907 1.00 96.31 97 PRO A CA 1
ATOM 764 C C . PRO A 1 97 ? 7.783 0.758 6.170 1.00 96.31 97 PRO A C 1
ATOM 766 O O . PRO A 1 97 ? 8.597 0.044 6.751 1.00 96.31 97 PRO A O 1
ATOM 769 N N . ALA A 1 98 ? 7.993 1.168 4.918 1.00 95.12 98 ALA A N 1
ATOM 770 C CA . ALA A 1 98 ? 9.143 0.706 4.129 1.00 95.12 98 ALA A CA 1
ATOM 771 C C . ALA A 1 98 ? 10.504 1.195 4.662 1.00 95.12 98 ALA A C 1
ATOM 773 O O . ALA A 1 98 ? 11.550 0.646 4.325 1.00 95.12 98 ALA A O 1
ATOM 774 N N . SER A 1 99 ? 10.517 2.274 5.448 1.00 94.12 99 SER A N 1
ATOM 775 C CA . SER A 1 99 ? 11.719 2.789 6.107 1.00 94.12 99 SER A CA 1
ATOM 776 C C . SER A 1 99 ? 11.356 3.744 7.241 1.00 94.12 99 SER A C 1
ATOM 778 O O . SER A 1 99 ? 10.261 4.310 7.264 1.00 94.12 99 SER A O 1
ATOM 780 N N . GLN A 1 100 ? 12.328 4.033 8.108 1.00 94.50 100 GLN A N 1
ATOM 781 C CA . GLN A 1 100 ? 12.211 5.068 9.141 1.00 94.50 100 GLN A CA 1
ATOM 782 C C . GLN A 1 100 ? 11.858 6.449 8.560 1.00 94.50 100 GLN A C 1
ATOM 784 O O . GLN A 1 100 ? 11.076 7.192 9.148 1.00 94.50 100 GLN A O 1
ATOM 789 N N . LEU A 1 101 ? 12.378 6.790 7.375 1.00 94.25 101 LEU A N 1
ATOM 790 C CA . LEU A 1 101 ? 12.052 8.052 6.705 1.00 94.25 101 LEU A CA 1
ATOM 791 C C . LEU A 1 101 ? 10.571 8.110 6.307 1.00 94.25 101 LEU A C 1
ATOM 793 O O . LEU A 1 101 ? 9.915 9.120 6.558 1.00 94.25 101 LEU A O 1
ATOM 797 N N . VAL A 1 102 ? 10.043 7.022 5.740 1.00 95.69 102 VAL A N 1
ATOM 798 C CA . VAL A 1 102 ? 8.620 6.917 5.379 1.00 95.69 102 VAL A CA 1
ATOM 799 C C . VAL A 1 102 ? 7.744 6.943 6.627 1.00 95.69 102 VAL A C 1
ATOM 801 O O . VAL A 1 102 ? 6.733 7.638 6.637 1.00 95.69 102 VAL A O 1
ATOM 804 N N . TYR A 1 103 ? 8.146 6.251 7.696 1.00 96.44 103 TYR A N 1
ATOM 805 C CA . TYR A 1 103 ? 7.418 6.279 8.961 1.00 96.44 103 TYR A CA 1
ATOM 806 C C . TYR A 1 103 ? 7.284 7.707 9.503 1.00 96.44 103 TYR A C 1
ATOM 808 O O . TYR A 1 103 ? 6.178 8.163 9.784 1.00 96.44 103 TYR A O 1
ATOM 816 N N . LEU A 1 104 ? 8.390 8.456 9.566 1.00 96.69 104 LEU A N 1
ATOM 817 C CA . LEU A 1 104 ? 8.381 9.845 10.029 1.00 96.69 104 LEU A CA 1
ATOM 818 C C . LEU A 1 104 ? 7.522 10.761 9.146 1.00 96.69 104 LEU A C 1
ATOM 820 O O . LEU A 1 104 ? 6.869 11.664 9.664 1.00 96.69 104 LEU A O 1
ATOM 824 N N . GLN A 1 105 ? 7.513 10.550 7.828 1.00 97.19 105 GLN A N 1
ATOM 825 C CA . GLN A 1 105 ? 6.624 11.279 6.917 1.00 97.19 105 GLN A CA 1
ATOM 826 C C . GLN A 1 105 ? 5.153 10.948 7.194 1.00 97.19 105 GLN A C 1
ATOM 828 O O . GLN A 1 105 ? 4.345 11.857 7.359 1.00 97.19 105 GLN A O 1
ATOM 833 N N . ALA A 1 106 ? 4.821 9.665 7.341 1.00 97.31 106 ALA A N 1
ATOM 834 C CA . ALA A 1 106 ? 3.465 9.212 7.626 1.00 97.31 106 ALA A CA 1
ATOM 835 C C . ALA A 1 106 ? 2.943 9.717 8.984 1.00 97.31 106 ALA A C 1
ATOM 837 O O . ALA A 1 106 ? 1.762 10.038 9.108 1.00 97.31 106 ALA A O 1
ATOM 838 N N . VAL A 1 107 ? 3.810 9.837 9.996 1.00 97.50 107 VAL A N 1
ATOM 839 C CA . VAL 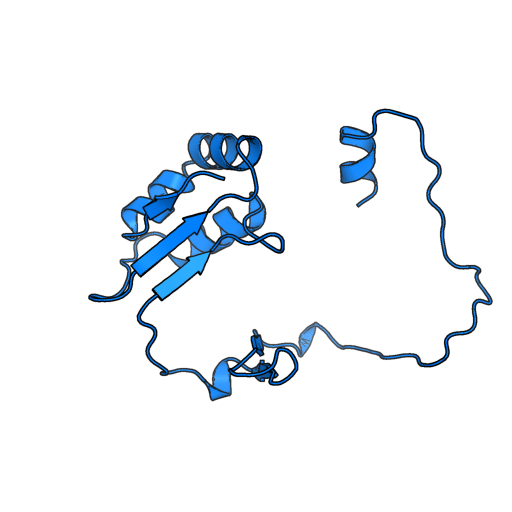A 1 107 ? 3.461 10.484 11.272 1.00 97.50 107 VAL A CA 1
ATOM 840 C C . VAL A 1 107 ? 3.140 11.964 11.057 1.00 97.50 107 VAL A C 1
ATOM 842 O O . VAL A 1 107 ? 2.102 12.432 11.514 1.00 97.50 107 VAL A O 1
ATOM 845 N N . LYS A 1 108 ? 3.995 12.701 10.335 1.00 98.12 108 LYS A N 1
ATOM 846 C CA . LYS A 1 108 ? 3.800 14.140 10.076 1.00 98.12 108 LYS A CA 1
ATOM 847 C C . LYS A 1 108 ? 2.523 14.443 9.292 1.00 98.12 108 LYS A C 1
ATOM 849 O O . LYS A 1 108 ? 1.940 15.501 9.490 1.00 98.12 108 LYS A O 1
ATOM 854 N N . GLU A 1 109 ? 2.101 13.531 8.420 1.00 98.19 109 GLU A N 1
ATOM 855 C CA . GLU A 1 109 ? 0.875 13.664 7.624 1.00 98.19 109 GLU A CA 1
ATOM 856 C C . GLU A 1 109 ? -0.388 13.132 8.332 1.00 98.19 109 GLU A C 1
ATOM 858 O O . GLU A 1 109 ? -1.464 13.142 7.738 1.00 98.19 109 GLU A O 1
ATOM 863 N N . GLY A 1 110 ? -0.296 12.643 9.578 1.00 97.88 110 GLY A N 1
ATOM 864 C CA . GLY A 1 110 ? -1.444 12.067 10.303 1.00 97.88 110 GLY A CA 1
ATOM 865 C C . GLY A 1 110 ? -1.939 10.728 9.729 1.00 97.88 110 GLY A C 1
ATOM 866 O O . GLY A 1 110 ? -3.007 10.225 10.090 1.00 97.88 110 GLY A O 1
ATOM 867 N N . ILE A 1 111 ? -1.162 10.117 8.831 1.00 98.31 111 ILE A N 1
ATOM 868 C CA . ILE A 1 111 ? -1.471 8.816 8.225 1.00 98.31 111 ILE A CA 1
ATOM 869 C C . ILE A 1 111 ? -1.421 7.724 9.294 1.00 98.31 111 ILE A C 1
ATOM 871 O O . ILE A 1 111 ? -2.323 6.892 9.377 1.00 98.31 111 ILE A O 1
ATOM 875 N N . VAL A 1 112 ? -0.393 7.754 10.147 1.00 97.69 112 VAL A N 1
ATOM 876 C CA . VAL A 1 112 ? -0.237 6.788 11.245 1.00 97.69 112 VAL A CA 1
ATOM 877 C C . VAL A 1 112 ? -1.409 6.863 12.222 1.00 97.69 112 VAL A C 1
ATOM 879 O O . VAL A 1 112 ? -1.942 5.824 12.597 1.00 97.69 112 VAL A O 1
ATOM 882 N N . GLU A 1 113 ? -1.850 8.071 12.575 1.00 98.31 113 GLU A N 1
ATOM 883 C CA . GLU A 1 113 ? -3.022 8.284 13.432 1.00 98.31 113 GLU A CA 1
ATOM 884 C C . GLU A 1 113 ? -4.272 7.652 12.814 1.00 98.31 113 GLU A C 1
ATOM 886 O O . GLU A 1 113 ? -4.919 6.833 13.453 1.00 98.31 113 GLU A O 1
ATOM 891 N N . THR A 1 114 ? -4.532 7.911 11.528 1.00 98.50 114 THR A N 1
ATOM 892 C CA . THR A 1 114 ? -5.686 7.333 10.814 1.00 98.50 114 THR A CA 1
ATOM 893 C C . THR A 1 114 ? -5.666 5.794 10.823 1.00 98.50 114 THR A C 1
ATOM 895 O O . THR A 1 114 ? -6.704 5.153 10.999 1.00 98.50 114 THR A O 1
ATOM 898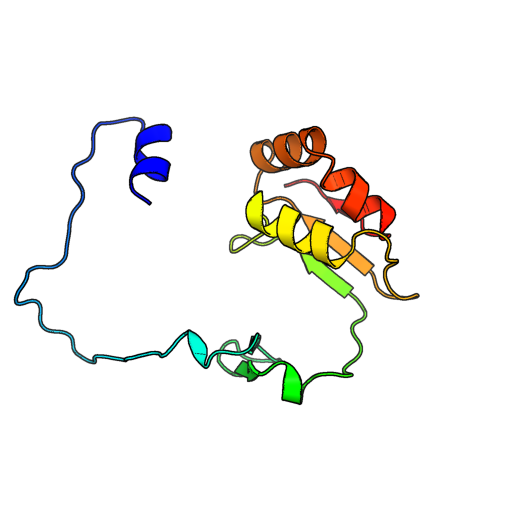 N N . LEU A 1 115 ? -4.491 5.182 10.636 1.00 98.12 115 LEU A N 1
ATOM 899 C CA . LEU A 1 115 ? -4.331 3.722 10.632 1.00 98.12 115 LEU A CA 1
ATOM 900 C C . LEU A 1 115 ? -4.529 3.113 12.030 1.00 98.12 115 LEU A C 1
ATOM 902 O O . LEU A 1 115 ? -5.163 2.063 12.159 1.00 98.12 115 LEU A O 1
ATOM 906 N N . ILE A 1 116 ? -4.015 3.774 13.071 1.00 98.12 116 ILE A N 1
ATOM 907 C CA . ILE A 1 116 ? -4.185 3.355 14.470 1.00 98.12 116 ILE A CA 1
ATOM 908 C C . ILE A 1 116 ? -5.638 3.529 14.910 1.00 98.12 116 ILE A C 1
ATOM 910 O O . ILE A 1 116 ? -6.203 2.630 15.533 1.00 98.12 116 ILE A O 1
ATOM 914 N N . ASP A 1 117 ? -6.280 4.630 14.523 1.00 98.38 117 ASP A N 1
ATOM 915 C CA . ASP A 1 117 ? -7.693 4.875 14.787 1.00 98.38 117 ASP A CA 1
ATOM 916 C C . ASP A 1 117 ? -8.570 3.785 14.184 1.00 98.38 117 ASP A C 1
ATOM 918 O O . ASP A 1 117 ? -9.553 3.378 14.801 1.00 98.38 117 ASP A O 1
ATOM 922 N N . ALA A 1 118 ? -8.215 3.241 13.021 1.00 98.31 118 ALA A N 1
ATOM 923 C CA . ALA A 1 118 ? -8.930 2.106 12.455 1.00 98.31 118 ALA A CA 1
ATOM 924 C C . ALA A 1 118 ? -8.754 0.804 13.264 1.00 98.31 118 ALA A C 1
ATOM 926 O O . ALA A 1 118 ? -9.489 -0.150 13.031 1.00 98.31 118 ALA A O 1
ATOM 927 N N . GLY A 1 119 ? -7.843 0.745 14.237 1.00 97.81 119 GLY A N 1
ATOM 928 C CA . GLY A 1 119 ? -7.504 -0.459 15.004 1.00 97.81 119 GLY A CA 1
ATOM 929 C C . GLY A 1 119 ? -6.286 -1.209 14.461 1.00 97.81 119 GLY A C 1
ATOM 930 O O . GLY A 1 119 ? -6.074 -2.368 14.818 1.00 97.81 119 GLY A O 1
ATOM 931 N N . GLY A 1 120 ? -5.503 -0.575 13.582 1.00 97.88 120 GLY A N 1
ATOM 932 C CA . GLY A 1 120 ? -4.200 -1.081 13.169 1.00 97.88 120 GLY A CA 1
ATOM 933 C C . GLY A 1 120 ? -3.111 -0.813 14.209 1.00 97.88 120 GLY A C 1
ATOM 934 O O . GLY A 1 120 ? -3.257 0.036 15.087 1.00 97.88 120 GLY A O 1
ATOM 935 N N . TYR A 1 121 ? -1.990 -1.520 14.098 1.00 97.31 121 TYR A N 1
ATOM 936 C CA . TYR A 1 121 ? -0.786 -1.241 14.880 1.00 97.31 121 TYR A CA 1
ATOM 937 C C . TYR A 1 121 ? 0.437 -1.153 13.973 1.00 97.31 121 TYR A C 1
ATOM 939 O O . TYR A 1 121 ? 0.574 -1.907 13.007 1.00 97.31 121 TYR A O 1
ATOM 947 N N . VAL A 1 122 ? 1.331 -0.221 14.297 1.00 96.62 122 VAL A N 1
ATOM 948 C CA . VAL A 1 122 ? 2.543 0.034 13.517 1.00 96.62 122 VAL A CA 1
ATOM 949 C C . VAL A 1 122 ? 3.739 -0.637 14.182 1.00 96.62 122 VAL A C 1
ATOM 951 O O . VAL A 1 122 ? 3.962 -0.470 15.380 1.00 96.62 122 VAL A O 1
ATOM 954 N N . THR A 1 123 ? 4.505 -1.399 13.407 1.00 94.38 123 THR A N 1
ATOM 955 C CA . THR A 1 123 ? 5.768 -2.013 13.831 1.00 94.38 123 THR A CA 1
ATOM 956 C C . THR A 1 123 ? 6.960 -1.304 13.200 1.00 94.38 123 THR A C 1
ATOM 958 O O . THR A 1 123 ? 6.830 -0.635 12.174 1.00 94.38 123 THR A O 1
ATOM 961 N N . ASN A 1 124 ? 8.132 -1.452 13.818 1.00 83.19 124 ASN A N 1
ATOM 962 C CA . ASN A 1 124 ? 9.355 -0.837 13.313 1.00 83.19 124 ASN A CA 1
ATOM 963 C C . ASN A 1 124 ? 9.776 -1.455 11.975 1.00 83.19 124 ASN A C 1
ATOM 965 O O . ASN A 1 124 ? 9.726 -2.676 11.812 1.00 83.19 124 ASN A O 1
ATOM 969 N N . SER A 1 125 ? 10.209 -0.583 11.063 1.00 67.56 125 SER A N 1
ATOM 970 C CA . SER A 1 125 ? 10.990 -0.916 9.867 1.00 67.56 125 SER A CA 1
ATOM 971 C C . SER A 1 125 ? 12.419 -1.294 10.225 1.00 67.56 125 SER A C 1
ATOM 973 O O . SER A 1 125 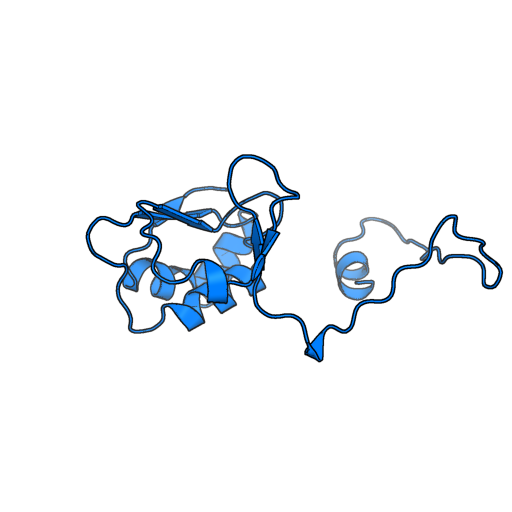? 12.991 -0.578 11.087 1.00 67.56 125 SER A O 1
#

=== Feature glossary ===
Legend for the data blocks above and below:

— What the protein is —

Sequence gives the chain of amino acids in standard one-letter code (A=alanine, C=cysteine, …, Y=tyrosine), read N→C. It is the only feature that is directly encoded by the gene; all structural features are derived from the folded form of this sequence.

The annotation block draws on four external resources. InterPro: which protein families and domains the sequence belongs to. GO: standardized terms for what the protein does, what process it participates in, and where in the cell it acts. CATH: which structural fold it has in the CATH hierarchy. Organism: the species of origin.

— Where its atoms are —

Atomic coordinates in PDBx/mmCIF format — the same representation the Protein Data Bank distributes. Each line of the _atom_site loop places one backbone atom in Cartesian space (units: ångströms, origin: arbitrary).

Six rendered views show the 3D structure from the faces of a cube — i.e. along ±x, ±y, ±z. Rendering representation is drawn randomly per protein from cartoon (secondary-structure ribbons), sticks (backbone bonds), or molecular surface; coloring is either N→C rainbow (blue at the N-terminus through red at the C-terminus) or one color per chain.

— Local backbone conformation —

DSSP 8-state secondary structure assigns each residue one of H (α-helix), G (3₁₀-helix), I (π-helix), E (extended β-strand), B (isolated β-bridge), T (hydrogen-bonded turn), S (bend), or '-' (coil)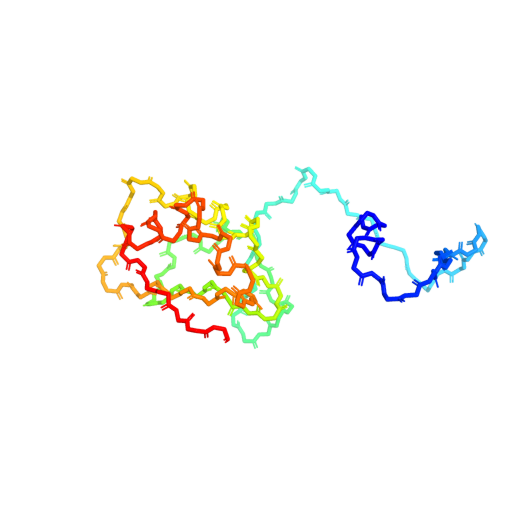. The assignment is computed from backbone hydrogen-bond geometry via the Kabsch–Sander algorithm.

P-SEA three-state annotation labels each residue as helix, strand, or coil based purely on the geometry of the Cα trace. It serves as a fallback when the full backbone (and thus DSSP) is unavailable.

φ (phi) and ψ (psi) are the two rotatable backbone dihedrals per residue: φ is the C(i-1)–N–Cα–C torsion, ψ is the N–Cα–C–N(i+1) torsion, both in degrees on (−180°, 180°]. α-helical residues cluster near (−60°, −45°); β-strand residues near (−120°, +130°). A Ramachandran plot is simply a scatter of (φ, ψ) for every residue.

— Global shape and packing —

Radius of gyration (Rg) is the root-mean-square distance of Cα atoms from their centroid — a single number for overall size and compactness. A globular domain of N residues has Rg ≈ 2.2·N^0.38 Å; an extended or disordered chain has a much larger Rg. The Cα contact count is the number of residue pairs whose Cα atoms are within 8 Å and are more than four positions apart in sequence — a standard proxy for tertiary packing density. The bounding box is the smallest axis-aligned box enclosing all Cα atoms.

Accessible surface area quantifies burial. A residue with SASA near zero is packed into the hydrophobic core; one with SASA >100 Å² sits on the surface. Computed here via the Shrake–Rupley numerical algorithm with a 1.4 Å probe.

The contact map is a binary N×N matrix image: pixel (i, j) is dark where Cα_i and Cα_j are within 8 Å and |i−j|>4. Because the |i−j|>4 filter removes local helical contacts, off-diagonal stripes parallel to the main diagonal indicate parallel β-sheets; stripes perpendicular to it indicate antiparallel β-sheets. The Ramachandran plot scatters every residue's (φ, ψ) pair against the sterically allowed regions. The PAE heatmap renders the predicted-aligned-error matrix.

— Structural neighborhood —

A 3Di character summarizes, for each residue, the relative orientation of the Cα frame of its nearest spatial neighbor. Because it encodes fold topology rather than chemistry, 3Di alignments detect remote structural similarity that sequence alignment misses.

Structural nearest neighbors (via Foldseek easy-search vs the PDB). Reported per hit: target PDB id, E-value, and alignment TM-score. A TM-score above ~0.5 is the conventional threshold for 'same fold'.

— Confidence and disorder —

For AlphaFold models, the B-factor field carries pLDDT — the model's own estimate of local accuracy on a 0–100 scale. Regions with pLDDT<50 should be treated as essentially unmodeled; they often correspond to intrinsically disordered segments.

B-factor (Debye–Waller factor) reflects atomic displacement in the crystal lattice. It is an experimental observable (units Å²), not a prediction; low values mean the atom is pinned down, high values mean it moves or is heterogeneous across the crystal.

Predicted Aligned Error (PAE) is an AlphaFold confidence matrix: entry (i, j) is the expected error in the position of residue j, in ångströms, when the prediction is superimposed on the true structure at residue i. Low PAE within a block of residues means that block is internally rigid and well-predicted; high PAE between two blocks means their relative placement is uncertain even if each block individually is confident.